Protein AF-A0A3Q7FK95-F1 (afdb_monomer_lite)

Foldseek 3Di:
DDLVVCVVVLHDLVVLVVVLVPDPDADPVSLVSSLVSCVVVVVNVVSVVSVVVVVVVVVVVVVVD

Structure (mmCIF, 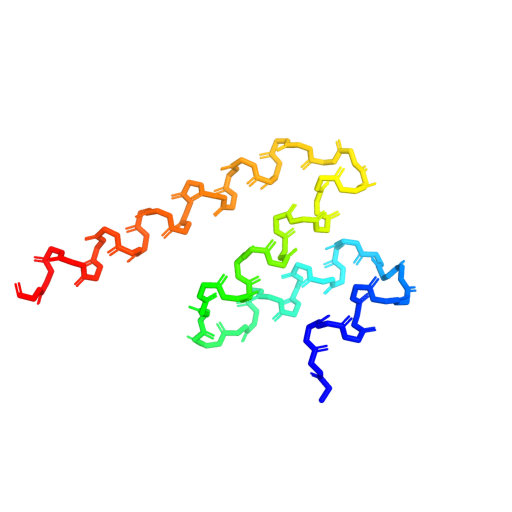N/CA/C/O backbone):
data_AF-A0A3Q7FK95-F1
#
_entry.id   AF-A0A3Q7FK95-F1
#
loop_
_atom_site.group_PDB
_atom_site.id
_atom_site.type_symbol
_atom_site.label_atom_id
_atom_site.label_alt_id
_atom_site.label_comp_id
_atom_site.label_asym_id
_atom_site.label_entity_id
_atom_site.label_seq_id
_atom_site.pdbx_PDB_ins_code
_atom_site.Cartn_x
_atom_site.Cartn_y
_atom_site.Cartn_z
_atom_site.occupancy
_atom_site.B_iso_or_equiv
_atom_site.auth_seq_id
_atom_site.auth_comp_id
_atom_site.auth_asym_id
_atom_site.auth_atom_id
_atom_site.pdbx_PDB_model_num
ATOM 1 N N . ILE A 1 1 ? -3.428 -16.494 -2.838 1.00 48.38 1 ILE A N 1
ATOM 2 C CA . ILE A 1 1 ? -2.396 -15.687 -3.533 1.00 48.38 1 ILE A CA 1
ATOM 3 C C . ILE A 1 1 ? -2.237 -14.419 -2.713 1.00 48.38 1 ILE A C 1
ATOM 5 O O . ILE A 1 1 ? -3.121 -13.577 -2.736 1.00 48.38 1 ILE A O 1
ATOM 9 N N . SER A 1 2 ? -1.220 -14.369 -1.860 1.00 58.06 2 SER A N 1
ATOM 10 C CA . SER A 1 2 ? -1.046 -13.274 -0.898 1.00 58.06 2 SER A CA 1
ATOM 11 C C . SER A 1 2 ? -0.312 -12.110 -1.554 1.00 58.06 2 SER A C 1
ATOM 13 O O . SER A 1 2 ? 0.507 -12.353 -2.440 1.00 58.06 2 SER A O 1
ATOM 15 N N . LEU A 1 3 ? -0.547 -10.875 -1.089 1.00 56.69 3 LEU A N 1
ATOM 16 C CA . LEU A 1 3 ? 0.171 -9.680 -1.559 1.00 56.69 3 LEU A CA 1
ATOM 17 C C . LEU A 1 3 ? 1.687 -9.941 -1.606 1.00 56.69 3 LEU A C 1
ATOM 19 O O . LEU A 1 3 ? 2.320 -9.616 -2.600 1.00 56.69 3 LEU A O 1
ATOM 23 N N . ILE A 1 4 ? 2.214 -10.648 -0.593 1.00 56.19 4 ILE A N 1
ATOM 24 C CA . ILE A 1 4 ? 3.603 -11.128 -0.459 1.00 56.19 4 ILE A CA 1
ATOM 25 C C . ILE A 1 4 ? 4.128 -11.810 -1.734 1.00 56.19 4 ILE A C 1
ATOM 27 O O . ILE A 1 4 ? 5.200 -11.442 -2.197 1.00 56.19 4 ILE A O 1
ATOM 31 N N . ASN A 1 5 ? 3.369 -12.718 -2.362 1.00 57.91 5 ASN A N 1
ATOM 32 C CA . ASN A 1 5 ? 3.813 -13.390 -3.595 1.00 57.91 5 ASN A CA 1
ATOM 33 C C . ASN A 1 5 ? 3.939 -12.419 -4.781 1.00 57.91 5 ASN A C 1
ATOM 35 O O . ASN A 1 5 ? 4.697 -12.678 -5.711 1.00 57.91 5 ASN A O 1
ATOM 39 N N . PHE A 1 6 ? 3.206 -11.305 -4.756 1.00 56.91 6 PHE A N 1
ATOM 40 C CA . PHE A 1 6 ? 3.288 -10.264 -5.777 1.00 56.91 6 PHE A CA 1
ATOM 41 C C . PHE A 1 6 ? 4.494 -9.333 -5.544 1.00 56.91 6 PHE A C 1
ATOM 43 O O . PHE A 1 6 ? 5.120 -8.913 -6.517 1.00 56.91 6 PHE A O 1
ATOM 50 N N . TYR A 1 7 ? 4.890 -9.091 -4.280 1.00 54.38 7 TYR A N 1
ATOM 51 C CA . TYR A 1 7 ? 6.177 -8.445 -3.945 1.00 54.38 7 TYR A CA 1
ATOM 52 C C . TYR A 1 7 ? 7.358 -9.267 -4.439 1.00 54.38 7 TYR A C 1
ATOM 54 O O . TYR A 1 7 ? 8.308 -8.713 -4.983 1.00 54.38 7 TYR A O 1
ATOM 62 N N . SER A 1 8 ? 7.293 -10.588 -4.257 1.00 54.34 8 SER A N 1
ATOM 63 C CA . SER A 1 8 ? 8.397 -11.496 -4.574 1.00 54.34 8 SER A CA 1
ATOM 64 C C . SER A 1 8 ? 8.713 -11.580 -6.069 1.00 54.34 8 SER A C 1
ATOM 66 O O . SER A 1 8 ? 9.857 -11.840 -6.421 1.00 54.34 8 SER A O 1
ATOM 68 N N . ASN A 1 9 ? 7.731 -11.336 -6.943 1.00 57.22 9 ASN A N 1
ATOM 69 C CA . ASN A 1 9 ? 7.900 -11.455 -8.395 1.00 57.22 9 ASN A CA 1
ATOM 70 C C . ASN A 1 9 ? 8.216 -10.132 -9.110 1.00 57.22 9 ASN A C 1
ATOM 72 O O . ASN A 1 9 ? 8.185 -10.093 -10.337 1.00 57.22 9 ASN A O 1
ATOM 76 N N . GLY A 1 10 ? 8.517 -9.049 -8.381 1.00 56.66 10 GLY A N 1
ATOM 77 C CA . GLY A 1 10 ? 8.849 -7.764 -9.010 1.00 56.66 10 GLY A CA 1
ATOM 78 C C . GLY A 1 10 ? 7.693 -7.193 -9.836 1.00 56.66 10 GLY A C 1
ATOM 79 O O . GLY A 1 10 ? 7.915 -6.584 -10.881 1.00 56.66 10 GLY A O 1
ATOM 80 N N . GLY A 1 11 ? 6.454 -7.443 -9.402 1.00 60.69 11 GLY A N 1
ATOM 81 C CA . GLY A 1 11 ? 5.262 -7.004 -10.115 1.00 60.69 11 GLY A CA 1
ATOM 82 C C . GLY A 1 11 ? 5.212 -5.483 -10.266 1.00 60.69 11 GLY A C 1
ATOM 83 O O . GLY A 1 11 ? 5.557 -4.741 -9.347 1.00 60.69 11 GLY A O 1
ATOM 84 N N . ASP A 1 12 ? 4.756 -5.023 -11.432 1.00 73.19 12 ASP A N 1
ATOM 85 C CA . ASP A 1 12 ? 4.516 -3.607 -11.695 1.00 73.19 12 ASP A CA 1
ATOM 86 C C . ASP A 1 12 ? 3.631 -2.993 -10.597 1.00 73.19 12 ASP A C 1
ATOM 88 O O . ASP A 1 12 ? 2.551 -3.501 -10.279 1.00 73.19 12 ASP A O 1
ATOM 92 N N . VAL A 1 13 ? 4.075 -1.866 -10.036 1.00 73.81 13 VAL A N 1
ATOM 93 C CA . VAL A 1 13 ? 3.360 -1.160 -8.963 1.00 73.81 13 VAL A CA 1
ATOM 94 C C . VAL A 1 13 ? 1.959 -0.733 -9.389 1.00 73.81 13 VAL A C 1
ATOM 96 O O . VAL A 1 13 ? 1.068 -0.691 -8.544 1.00 73.81 13 VAL A O 1
ATOM 99 N N . GLY A 1 14 ? 1.724 -0.465 -10.677 1.00 78.06 14 GLY A N 1
ATOM 100 C CA . GLY A 1 14 ? 0.377 -0.197 -11.185 1.00 78.06 14 GLY A CA 1
ATOM 101 C C . GLY A 1 14 ? -0.565 -1.386 -10.984 1.00 78.06 14 GLY A C 1
ATOM 102 O O . GLY A 1 14 ? -1.699 -1.213 -10.541 1.00 78.06 14 GLY A O 1
ATOM 103 N N . SER A 1 15 ? -0.076 -2.597 -11.234 1.00 77.94 15 SER A N 1
ATOM 104 C CA . SER A 1 15 ? -0.825 -3.840 -11.025 1.00 77.94 15 SER A CA 1
ATOM 105 C C . SER A 1 15 ? -1.059 -4.131 -9.539 1.00 77.94 15 SER A C 1
ATOM 107 O O . SER A 1 15 ? -2.186 -4.443 -9.154 1.00 77.94 15 SER A O 1
ATOM 109 N N . VAL A 1 16 ? -0.039 -3.952 -8.687 1.00 77.81 16 VAL A N 1
ATOM 110 C CA . VAL A 1 1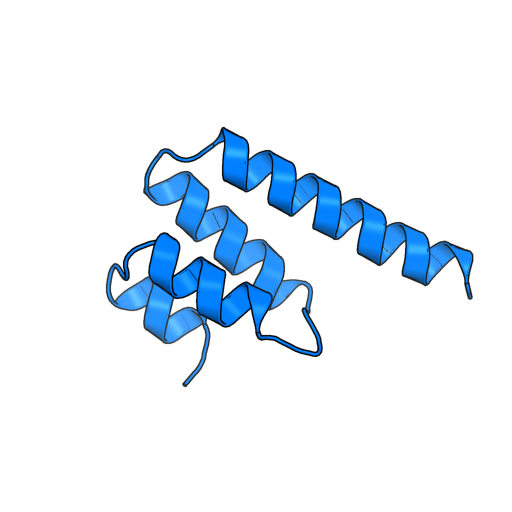6 ? -0.186 -4.103 -7.222 1.00 77.81 1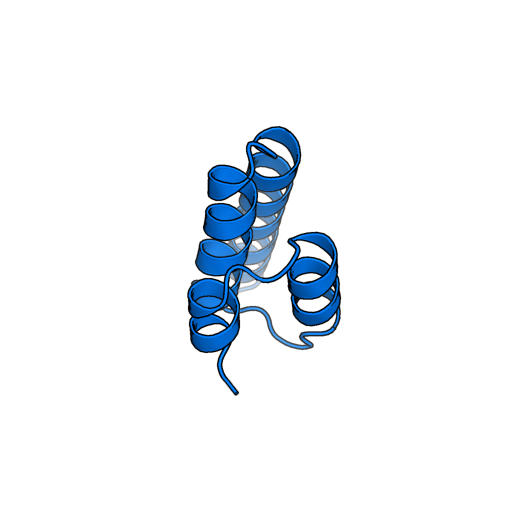6 VAL A CA 1
ATOM 111 C C . VAL A 1 16 ? -1.205 -3.102 -6.680 1.00 77.81 16 VAL A C 1
ATOM 113 O O . VAL A 1 16 ? -2.037 -3.457 -5.847 1.00 77.81 16 VAL A O 1
ATOM 116 N N . ARG A 1 17 ? -1.168 -1.858 -7.172 1.00 83.12 17 ARG A N 1
ATOM 117 C CA . ARG A 1 17 ? -2.075 -0.798 -6.735 1.00 83.12 17 ARG A CA 1
ATOM 118 C C . ARG A 1 17 ? -3.526 -1.102 -7.089 1.00 83.12 17 ARG A C 1
ATOM 120 O O . ARG A 1 17 ? -4.372 -0.944 -6.224 1.00 83.12 17 ARG A O 1
ATOM 127 N N . ARG A 1 18 ? -3.808 -1.601 -8.296 1.00 84.75 18 ARG A N 1
ATOM 128 C CA . ARG A 1 18 ? -5.171 -2.008 -8.687 1.00 84.75 18 ARG A CA 1
ATOM 129 C C . ARG A 1 18 ? -5.727 -3.088 -7.764 1.00 84.75 18 ARG A C 1
ATOM 131 O O . ARG A 1 18 ? -6.807 -2.923 -7.218 1.00 84.75 18 ARG A O 1
ATOM 138 N N . VAL A 1 19 ? -4.943 -4.143 -7.525 1.00 83.00 19 VAL A N 1
ATOM 139 C CA . VAL A 1 19 ? -5.340 -5.221 -6.605 1.00 83.00 19 VAL A CA 1
ATOM 140 C C . VAL A 1 19 ? -5.571 -4.679 -5.198 1.00 83.00 19 VAL A C 1
ATOM 142 O O . VAL A 1 19 ? -6.522 -5.083 -4.543 1.00 83.00 19 VAL A O 1
ATOM 145 N N . PHE A 1 20 ? -4.714 -3.767 -4.731 1.00 85.06 20 PHE A N 1
ATOM 146 C CA . PHE A 1 20 ? -4.876 -3.113 -3.437 1.00 85.06 20 PHE A CA 1
ATOM 147 C C . PHE A 1 20 ? -6.161 -2.275 -3.367 1.00 85.06 20 PHE A C 1
ATOM 149 O O . PHE A 1 20 ? -6.888 -2.360 -2.378 1.00 85.06 20 PHE A O 1
ATOM 156 N N . ASP A 1 21 ? -6.459 -1.488 -4.400 1.00 86.88 21 ASP A N 1
ATOM 157 C CA . ASP A 1 21 ? -7.652 -0.645 -4.458 1.00 86.88 21 ASP A CA 1
ATOM 158 C C . ASP A 1 21 ? -8.933 -1.502 -4.429 1.00 86.88 21 ASP A C 1
ATOM 160 O O . ASP A 1 21 ? -9.840 -1.177 -3.659 1.00 86.88 21 ASP A O 1
ATOM 164 N N . ASP A 1 22 ? -8.937 -2.651 -5.119 1.00 87.38 22 ASP A N 1
ATOM 165 C CA . ASP A 1 22 ? -10.037 -3.632 -5.157 1.00 87.38 22 ASP A CA 1
ATOM 166 C C . ASP A 1 22 ? -10.264 -4.384 -3.825 1.00 87.38 22 ASP A C 1
ATOM 168 O O . ASP A 1 22 ? -11.291 -5.047 -3.648 1.00 87.38 22 ASP A O 1
ATOM 172 N N . LEU A 1 23 ? -9.341 -4.300 -2.854 1.00 82.50 23 LEU A N 1
ATOM 173 C CA . LEU A 1 23 ? -9.541 -4.909 -1.535 1.00 82.50 23 LEU A CA 1
ATOM 174 C C . LEU A 1 23 ? -10.677 -4.206 -0.781 1.00 82.50 23 LEU A C 1
ATOM 176 O O . LEU A 1 23 ? -10.537 -3.044 -0.385 1.00 82.50 23 LEU A O 1
ATOM 180 N N . LEU A 1 24 ? -11.751 -4.953 -0.498 1.00 82.81 24 LEU A N 1
ATOM 181 C CA . LEU A 1 24 ? -12.879 -4.509 0.334 1.00 82.81 24 LEU A CA 1
ATOM 182 C C . LEU A 1 24 ? -12.449 -4.143 1.759 1.00 82.81 24 LEU A C 1
ATOM 184 O O . LEU A 1 24 ? -12.968 -3.198 2.343 1.00 82.81 24 LEU A O 1
ATOM 188 N N . VAL A 1 25 ? -11.489 -4.889 2.309 1.00 81.00 25 VAL A N 1
ATOM 189 C CA . VAL A 1 25 ? -10.900 -4.636 3.625 1.00 81.00 25 VAL A CA 1
ATOM 190 C C . VAL A 1 25 ? -9.390 -4.586 3.467 1.00 81.00 25 VAL A C 1
ATOM 192 O O . VAL A 1 25 ? -8.763 -5.553 3.029 1.00 81.00 25 VAL A O 1
ATOM 195 N N . LYS A 1 26 ? -8.809 -3.445 3.829 1.00 82.94 26 LYS A N 1
ATOM 196 C CA . LYS A 1 26 ? -7.366 -3.207 3.807 1.00 82.94 26 LYS A CA 1
ATOM 197 C C . LYS A 1 26 ? -6.855 -3.321 5.238 1.00 82.94 26 LYS A C 1
ATOM 199 O O . LYS A 1 26 ? -7.275 -2.566 6.105 1.00 82.94 26 LYS A O 1
ATOM 204 N N . SER A 1 27 ? -5.974 -4.282 5.492 1.00 84.12 27 SER A N 1
ATOM 205 C CA . SER A 1 27 ? -5.308 -4.439 6.787 1.00 84.12 27 SER A CA 1
ATOM 206 C C . SER A 1 27 ? -3.985 -3.680 6.818 1.00 84.12 27 SER A C 1
ATOM 208 O O . SER A 1 27 ? -3.405 -3.387 5.765 1.00 84.12 27 SER A O 1
ATOM 210 N N . THR A 1 28 ? -3.444 -3.453 8.016 1.00 83.69 28 THR A N 1
ATOM 211 C CA . THR A 1 28 ? -2.093 -2.907 8.230 1.00 83.69 28 THR A CA 1
ATOM 212 C C . THR A 1 28 ? -1.053 -3.610 7.353 1.00 83.69 28 THR A C 1
ATOM 214 O O . THR A 1 28 ? -0.235 -2.953 6.719 1.00 83.69 28 THR A O 1
ATOM 217 N N . ALA A 1 29 ? -1.128 -4.942 7.232 1.00 81.38 29 ALA A N 1
ATOM 218 C CA . ALA A 1 29 ? -0.209 -5.724 6.406 1.00 81.38 29 ALA A CA 1
ATOM 219 C C . ALA A 1 29 ? -0.340 -5.430 4.900 1.00 81.38 29 ALA A C 1
ATOM 221 O O . ALA A 1 29 ? 0.651 -5.475 4.178 1.00 81.38 29 ALA A O 1
ATOM 222 N N . THR A 1 30 ? -1.544 -5.128 4.402 1.00 83.81 30 THR A N 1
ATOM 223 C CA . THR A 1 30 ? -1.734 -4.766 2.985 1.00 83.81 30 THR A CA 1
ATOM 224 C C . THR A 1 30 ? -1.263 -3.347 2.677 1.00 83.81 30 THR A C 1
ATOM 226 O O . THR A 1 30 ? -0.691 -3.122 1.611 1.00 83.81 30 THR A O 1
ATOM 229 N N . TRP A 1 31 ? -1.437 -2.416 3.621 1.00 88.62 31 TRP A N 1
ATOM 230 C CA . TRP A 1 31 ? -0.942 -1.044 3.519 1.00 88.62 31 TRP A CA 1
ATOM 231 C C . TRP A 1 31 ? 0.586 -0.979 3.526 1.00 88.62 31 TRP A C 1
ATOM 233 O O . TRP A 1 31 ? 1.185 -0.402 2.618 1.00 88.62 31 TRP A O 1
ATOM 243 N N . THR A 1 32 ? 1.230 -1.609 4.514 1.00 86.12 32 THR A N 1
ATOM 244 C CA . THR A 1 32 ? 2.699 -1.614 4.632 1.00 86.12 32 THR A CA 1
ATOM 245 C C . THR A 1 32 ? 3.351 -2.217 3.402 1.00 86.12 32 THR A C 1
ATOM 247 O O . THR A 1 32 ? 4.352 -1.705 2.902 1.00 86.12 32 THR A O 1
ATOM 250 N N . ALA A 1 33 ? 2.729 -3.262 2.870 1.00 83.88 33 ALA A N 1
ATOM 251 C CA . ALA A 1 33 ? 3.140 -3.875 1.639 1.00 83.88 33 ALA A CA 1
ATOM 252 C C . ALA A 1 33 ? 3.081 -2.856 0.477 1.00 83.88 33 ALA A C 1
ATOM 254 O O . ALA A 1 33 ? 4.130 -2.566 -0.097 1.00 83.88 33 ALA A O 1
ATOM 255 N N . ILE A 1 34 ? 1.928 -2.250 0.135 1.00 85.69 34 ILE A N 1
ATOM 256 C CA . ILE A 1 34 ? 1.843 -1.370 -1.062 1.00 85.69 34 ILE A CA 1
ATOM 257 C C . ILE A 1 34 ? 2.778 -0.157 -0.963 1.00 85.69 34 ILE A C 1
ATOM 259 O O . ILE A 1 34 ? 3.365 0.265 -1.964 1.00 85.69 34 ILE A O 1
ATOM 263 N N . ILE A 1 35 ? 2.988 0.352 0.251 1.00 87.88 35 ILE A N 1
ATOM 264 C CA . ILE A 1 35 ? 3.938 1.429 0.540 1.00 87.88 35 ILE A CA 1
ATOM 265 C C . ILE A 1 35 ? 5.372 0.974 0.227 1.00 87.88 35 ILE A C 1
ATOM 267 O O . ILE A 1 35 ? 6.083 1.669 -0.500 1.00 87.88 35 ILE A O 1
ATOM 271 N N . ALA A 1 36 ? 5.781 -0.212 0.689 1.00 85.00 36 ALA A N 1
ATOM 272 C CA . ALA A 1 36 ? 7.101 -0.775 0.401 1.00 85.00 36 ALA A CA 1
ATOM 273 C C . ALA A 1 36 ? 7.322 -1.026 -1.103 1.00 85.00 36 ALA A C 1
ATOM 275 O O . ALA A 1 36 ? 8.401 -0.734 -1.620 1.00 85.00 36 ALA A O 1
ATOM 276 N N . ALA A 1 37 ? 6.300 -1.492 -1.834 1.00 83.25 37 ALA A N 1
ATOM 277 C CA . ALA A 1 37 ? 6.378 -1.635 -3.295 1.00 83.25 37 ALA A CA 1
ATOM 278 C C . ALA A 1 37 ? 6.638 -0.287 -3.973 1.00 83.25 37 ALA A C 1
ATOM 280 O O . ALA A 1 37 ? 7.494 -0.197 -4.852 1.00 83.25 37 ALA A O 1
ATOM 281 N N . CYS A 1 38 ? 5.924 0.763 -3.557 1.00 84.00 38 CYS A N 1
ATOM 282 C CA . CYS A 1 38 ? 6.102 2.105 -4.108 1.00 84.00 38 CYS A CA 1
ATOM 283 C C . CYS A 1 38 ? 7.506 2.660 -3.822 1.00 84.00 38 CYS A C 1
ATOM 285 O O . CYS A 1 38 ? 8.117 3.241 -4.719 1.00 84.00 38 CYS A O 1
ATOM 287 N N . LEU A 1 39 ? 8.045 2.442 -2.617 1.00 84.31 39 LEU A N 1
ATOM 288 C CA . LEU A 1 39 ? 9.406 2.856 -2.259 1.00 84.31 39 LEU A CA 1
ATOM 289 C C . LEU A 1 39 ? 10.470 2.141 -3.103 1.00 84.31 39 LEU A C 1
ATOM 291 O O . LEU A 1 39 ? 11.374 2.796 -3.618 1.00 84.31 39 LEU A O 1
ATOM 295 N N . ASN A 1 40 ? 10.322 0.830 -3.320 1.00 82.31 40 ASN A N 1
ATOM 296 C CA . ASN A 1 40 ? 11.289 0.028 -4.078 1.00 82.31 40 ASN A CA 1
ATOM 297 C C . ASN A 1 40 ? 11.415 0.439 -5.554 1.00 82.31 40 ASN A C 1
ATOM 299 O O . ASN A 1 40 ? 12.462 0.222 -6.156 1.00 82.31 40 ASN A O 1
ATOM 303 N N . VAL A 1 41 ? 10.379 1.048 -6.139 1.00 82.00 41 VAL A N 1
ATOM 304 C CA . VAL A 1 41 ? 10.411 1.556 -7.524 1.00 82.00 41 VAL A CA 1
ATOM 305 C C . VAL A 1 41 ? 10.642 3.070 -7.611 1.00 82.00 41 VAL A C 1
ATOM 307 O O . VAL A 1 41 ? 10.460 3.659 -8.676 1.00 82.00 41 VAL A O 1
ATOM 310 N N . GLY A 1 42 ? 10.990 3.726 -6.498 1.00 83.19 42 GLY A N 1
ATOM 311 C CA . GLY A 1 42 ? 11.250 5.169 -6.453 1.00 83.19 42 GLY A CA 1
ATOM 312 C C . GLY A 1 42 ? 9.999 6.054 -6.521 1.00 83.19 42 GLY A C 1
ATOM 313 O O . GLY A 1 42 ? 10.106 7.258 -6.734 1.00 83.19 42 GLY A O 1
ATOM 314 N N . LYS A 1 43 ? 8.801 5.492 -6.319 1.00 83.81 43 LYS A N 1
ATOM 315 C CA . LYS A 1 43 ? 7.523 6.225 -6.278 1.00 83.81 43 LYS A CA 1
ATOM 316 C C . LYS A 1 43 ? 7.218 6.717 -4.857 1.00 83.81 43 LYS A C 1
ATOM 318 O O . LYS A 1 43 ? 6.174 6.399 -4.285 1.00 83.81 43 LYS A O 1
ATOM 323 N N . SER A 1 44 ? 8.137 7.496 -4.288 1.00 84.25 44 SER A N 1
ATOM 324 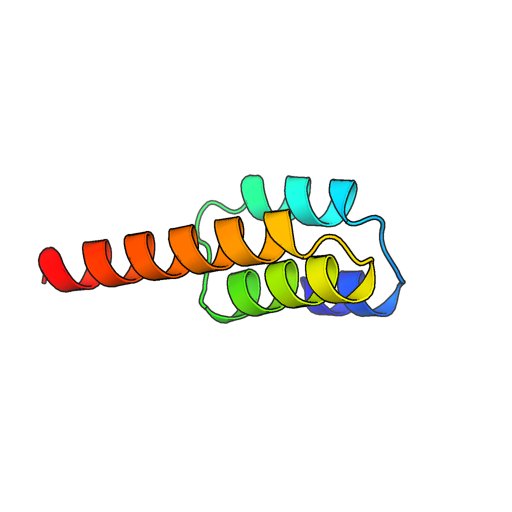C CA . SER A 1 44 ? 8.056 7.998 -2.9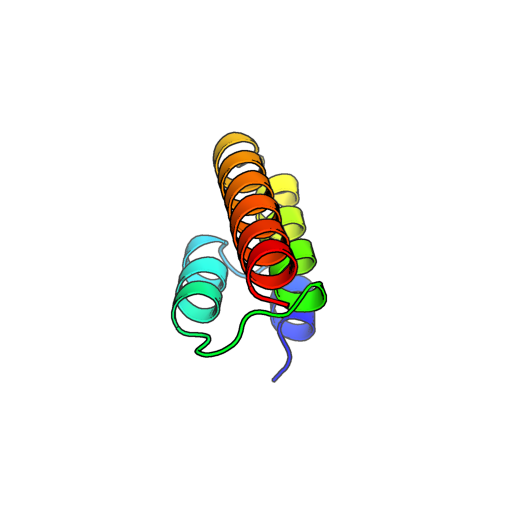08 1.00 84.25 44 SER A CA 1
ATOM 325 C C . SER A 1 44 ? 6.796 8.830 -2.645 1.00 84.25 44 SER A C 1
ATOM 327 O O . SER A 1 44 ? 6.130 8.606 -1.640 1.00 84.25 44 SER A O 1
ATOM 329 N N . GLU A 1 45 ? 6.400 9.701 -3.573 1.00 88.94 45 GLU A N 1
ATOM 330 C CA . GLU A 1 45 ? 5.190 10.529 -3.441 1.00 88.94 45 GLU A CA 1
ATOM 331 C C . GLU A 1 45 ? 3.923 9.681 -3.237 1.00 88.94 45 GLU A C 1
ATOM 333 O O . GLU A 1 45 ? 3.145 9.896 -2.311 1.00 88.94 45 GLU A O 1
ATOM 338 N N . ILE A 1 46 ? 3.759 8.630 -4.045 1.00 85.88 46 ILE A N 1
ATOM 339 C CA . ILE A 1 46 ? 2.615 7.714 -3.937 1.00 85.88 46 ILE A CA 1
ATOM 340 C C . ILE A 1 46 ? 2.670 6.935 -2.617 1.00 85.88 46 ILE A C 1
ATOM 342 O O . ILE A 1 46 ? 1.632 6.690 -2.002 1.00 85.88 46 ILE A O 1
ATOM 346 N N . SER A 1 47 ? 3.871 6.566 -2.165 1.00 86.94 47 SER A N 1
ATOM 347 C CA . SER A 1 47 ? 4.053 5.872 -0.887 1.00 86.94 47 SER A CA 1
ATOM 348 C C . SER A 1 47 ? 3.633 6.740 0.306 1.00 86.94 47 SER A C 1
ATOM 350 O O . SER A 1 47 ? 2.976 6.241 1.217 1.00 86.94 47 SER A O 1
ATOM 352 N N . LEU A 1 48 ? 3.924 8.047 0.268 1.00 90.75 48 LEU A N 1
ATOM 353 C CA . LEU A 1 48 ? 3.538 8.996 1.313 1.00 90.75 48 LEU A CA 1
ATOM 354 C C . LEU A 1 48 ? 2.028 9.236 1.326 1.00 90.75 48 LEU A C 1
ATOM 356 O O . LEU A 1 48 ? 1.424 9.252 2.396 1.00 90.75 48 LEU A O 1
ATOM 360 N N . GLN A 1 49 ? 1.405 9.358 0.152 1.00 91.12 49 GLN A N 1
ATOM 361 C CA . GLN A 1 49 ? -0.052 9.471 0.047 1.00 91.12 49 GLN A CA 1
ATOM 362 C C . GLN A 1 49 ? -0.755 8.227 0.604 1.00 91.12 49 GLN A C 1
ATOM 364 O O . GLN A 1 49 ? -1.721 8.343 1.353 1.00 91.12 49 GLN A O 1
ATOM 369 N N . LEU A 1 50 ? -0.248 7.031 0.291 1.00 89.25 50 LEU A N 1
ATOM 370 C CA . LEU A 1 50 ? -0.771 5.780 0.844 1.00 89.25 50 LEU A CA 1
ATOM 371 C C . LEU A 1 50 ? -0.600 5.706 2.366 1.00 89.25 50 LEU A C 1
ATOM 373 O O . LEU A 1 50 ? -1.534 5.309 3.055 1.00 89.25 50 LEU A O 1
ATOM 377 N N . LEU A 1 51 ? 0.554 6.120 2.896 1.00 88.81 51 LEU A N 1
ATOM 378 C CA . LEU A 1 51 ? 0.782 6.173 4.340 1.00 88.81 51 LEU A CA 1
ATOM 379 C C . LEU A 1 51 ? -0.184 7.146 5.024 1.00 88.81 51 LEU A C 1
ATOM 381 O O . LEU A 1 51 ? -0.760 6.814 6.055 1.00 88.81 51 LEU A O 1
ATOM 385 N N . LYS A 1 52 ? -0.403 8.325 4.435 1.00 91.31 52 LYS A N 1
ATOM 386 C CA . LYS A 1 52 ? -1.364 9.300 4.954 1.00 91.31 52 LYS A CA 1
ATOM 387 C C . LYS A 1 52 ? -2.781 8.721 4.990 1.00 91.31 52 LYS A C 1
ATOM 389 O O . LYS A 1 52 ? -3.428 8.794 6.027 1.00 91.31 52 LYS A O 1
ATOM 394 N N . ASN A 1 53 ? -3.221 8.078 3.909 1.00 89.62 53 ASN A N 1
ATOM 395 C CA . ASN A 1 53 ? -4.543 7.452 3.848 1.00 89.62 53 ASN A CA 1
ATOM 396 C C . ASN A 1 53 ? -4.696 6.314 4.868 1.00 89.62 53 ASN A C 1
ATOM 398 O O . ASN A 1 53 ? -5.765 6.165 5.456 1.00 89.62 53 ASN A O 1
ATOM 402 N N . MET A 1 54 ? -3.642 5.518 5.088 1.00 87.31 54 MET A N 1
ATOM 403 C CA . MET A 1 54 ? -3.623 4.485 6.127 1.00 87.31 54 MET A CA 1
ATOM 404 C C . MET A 1 54 ? -3.864 5.102 7.507 1.00 87.31 54 MET A C 1
ATOM 406 O O . MET A 1 54 ? -4.737 4.638 8.233 1.00 87.31 54 MET A O 1
ATOM 410 N N . LEU A 1 55 ? -3.129 6.168 7.839 1.00 86.44 55 LEU A N 1
ATOM 411 C CA . LEU A 1 55 ? -3.254 6.861 9.121 1.00 86.44 55 LEU A CA 1
ATOM 412 C C . LEU A 1 55 ? -4.625 7.517 9.284 1.00 86.44 55 LEU A C 1
ATOM 414 O O . LEU A 1 55 ? -5.212 7.403 10.348 1.00 86.44 55 LEU A O 1
ATOM 418 N N . GLU A 1 56 ? -5.166 8.154 8.246 1.00 85.69 56 GLU A N 1
ATOM 419 C CA . GLU A 1 56 ? -6.517 8.725 8.294 1.00 85.69 56 GLU A CA 1
ATOM 420 C C . GLU A 1 56 ? -7.586 7.636 8.451 1.00 85.69 56 GLU A C 1
ATOM 422 O O . GLU A 1 56 ? -8.527 7.819 9.212 1.00 85.69 56 GLU A O 1
ATOM 427 N N . THR A 1 57 ? -7.432 6.477 7.805 1.00 76.50 57 THR A N 1
ATOM 428 C CA . THR A 1 57 ? -8.394 5.367 7.936 1.00 76.50 57 THR A CA 1
ATOM 429 C C . THR A 1 57 ? -8.336 4.720 9.325 1.00 76.50 57 THR A C 1
ATOM 431 O O . THR A 1 57 ? -9.385 4.439 9.902 1.00 76.50 57 THR A O 1
ATOM 434 N N . ASP A 1 58 ? -7.139 4.510 9.885 1.00 64.00 58 ASP A N 1
ATOM 435 C CA . ASP A 1 58 ? -6.974 3.978 11.248 1.00 64.00 58 ASP A CA 1
ATOM 436 C C . ASP A 1 58 ? -7.408 5.000 12.315 1.00 64.00 58 ASP A C 1
ATOM 438 O O . ASP A 1 58 ? -8.040 4.623 13.299 1.00 64.00 58 ASP A O 1
ATOM 442 N N . VAL A 1 59 ? -7.140 6.297 12.119 1.00 54.53 59 VAL A N 1
ATOM 443 C CA . VAL A 1 59 ? -7.630 7.365 13.011 1.00 54.53 59 VAL A CA 1
ATOM 444 C C . VAL A 1 59 ? -9.155 7.456 12.960 1.00 54.53 59 VAL A C 1
ATOM 446 O O . VAL A 1 59 ? -9.782 7.539 14.011 1.00 54.53 59 VAL A O 1
ATOM 449 N N . VAL A 1 60 ? -9.770 7.341 11.779 1.00 51.72 60 VAL A N 1
ATOM 450 C CA . VAL A 1 60 ? -11.236 7.305 11.644 1.00 51.72 60 VAL A CA 1
ATOM 451 C C . VAL A 1 60 ? -11.834 6.059 12.311 1.00 51.72 60 VAL A C 1
ATOM 453 O O . VAL A 1 60 ? -12.911 6.149 12.889 1.00 51.72 60 VAL A O 1
ATOM 456 N N . LEU A 1 61 ? -11.152 4.907 12.302 1.00 50.19 61 LEU A N 1
ATOM 457 C CA . LEU A 1 61 ? -11.600 3.735 13.068 1.00 50.19 61 LEU A CA 1
ATOM 458 C C . LEU A 1 61 ? -11.503 3.952 14.587 1.00 50.19 61 LEU A C 1
ATOM 460 O O . LEU A 1 61 ? -12.362 3.464 15.317 1.00 50.19 61 LEU A O 1
ATOM 464 N N . LEU A 1 62 ? -1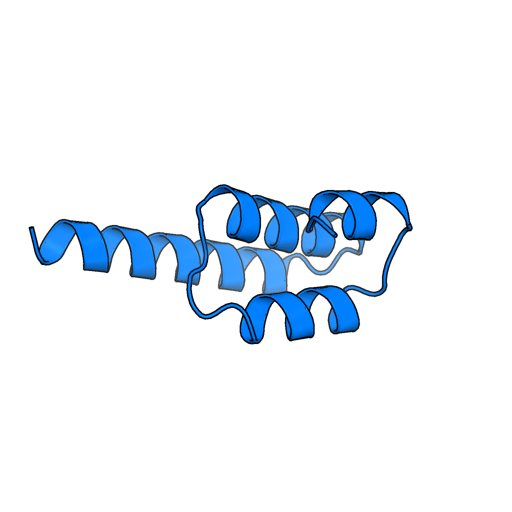0.496 4.691 15.064 1.00 45.50 62 LEU A N 1
ATOM 465 C CA . LEU A 1 62 ? -10.321 5.004 16.487 1.00 45.50 62 LEU A CA 1
ATOM 466 C C . LEU A 1 62 ? -11.257 6.117 16.991 1.00 45.50 62 LEU A C 1
ATOM 468 O O . LEU A 1 62 ? -11.587 6.121 18.171 1.00 45.50 62 LEU A O 1
ATOM 472 N N . GLU A 1 63 ? -11.705 7.038 16.133 1.00 43.56 63 GLU A N 1
ATOM 473 C CA . GLU A 1 63 ? -12.665 8.096 16.498 1.00 43.56 63 GLU A CA 1
ATOM 474 C C . GLU A 1 63 ? -14.125 7.607 16.575 1.00 43.56 63 GLU A C 1
ATOM 476 O O . GLU A 1 63 ? -14.978 8.314 17.112 1.00 43.56 63 GLU A O 1
ATOM 481 N N . ILE A 1 64 ? -14.426 6.406 16.064 1.00 43.06 64 ILE A N 1
ATOM 482 C CA . ILE A 1 64 ? -15.783 5.823 16.056 1.00 43.06 64 ILE A CA 1
ATOM 483 C C . ILE A 1 64 ? -15.935 4.700 17.114 1.00 43.06 64 ILE A C 1
ATOM 485 O O . ILE A 1 64 ? -16.953 4.006 17.126 1.00 43.06 64 ILE A O 1
ATOM 489 N N . GLN A 1 65 ? -14.972 4.518 18.030 1.00 40.66 65 GLN A N 1
ATOM 490 C CA . GLN A 1 65 ? -15.041 3.500 19.093 1.00 40.66 65 GLN A CA 1
ATOM 491 C C . GLN A 1 65 ? -15.216 4.077 20.502 1.00 40.66 65 GLN A C 1
ATOM 493 O O . GLN A 1 65 ? -14.586 5.108 20.817 1.00 40.66 65 GLN A O 1
#

Radius of gyration: 12.12 Å; chains: 1; bounding box: 27×26×31 Å

Secondary structure (DSSP, 8-state):
--HHHHHHTT--HHHHHHHHHT-SS--HHHHHHHHHHHHHTT-HHHHHHHHHHHHHHHHHHHHT-

pLDDT: mean 75.18, std 14.93, range [40.66, 91.31]

Organism: Solanum lycopersicum (NCBI:txid4081)

Sequence (65 aa):
ISLINFYSNGGDVGSVRRVFDDLLVKSTATWTAIIAACLNVGKSEISLQLLKNMLETDVVLLEIQ

InterPro domains:
  IPR002885 Pentatricopeptide repeat [PF01535] (30-56)
  IPR002885 Pentatricopeptide repeat [PS51375] (27-61)
  IPR002885 Pentatricopeptide repeat [TIGR00756] (30-60)
  IPR011990 Tetratricopeptide-like helical domain superfamily [G3DSA:1.25.40.10] (1-64)